Protein AF-A0A1F7JBA5-F1 (afdb_monomer_lite)

Radius of gyration: 12.47 Å; chains: 1; bounding box: 27×25×33 Å

Secondary structure (DSSP, 8-state):
-EETTEE----EEEEEEEEEETTEEEEEEEEE-SS-EEEEEEETTT--EEEEEEE-S---

Structure (mmCIF, N/CA/C/O backbone):
data_AF-A0A1F7JBA5-F1
#
_entry.id   AF-A0A1F7JBA5-F1
#
loop_
_atom_site.group_PDB
_atom_site.id
_atom_site.type_symbol
_atom_site.label_atom_id
_atom_site.label_alt_id
_atom_site.label_comp_id
_atom_site.label_asym_id
_atom_site.label_entity_id
_atom_site.label_seq_id
_atom_site.pdbx_PDB_ins_code
_atom_site.Cartn_x
_atom_site.Cartn_y
_atom_site.Cartn_z
_atom_site.occupancy
_atom_site.B_iso_or_equiv
_atom_site.auth_seq_id
_atom_site.auth_comp_id
_atom_site.auth_asym_id
_atom_site.auth_atom_id
_atom_site.pdbx_PDB_model_num
ATOM 1 N N . MET A 1 1 ? 0.734 -7.040 -8.769 1.00 77.38 1 MET A N 1
ATOM 2 C CA . MET A 1 1 ? -0.294 -6.000 -8.547 1.00 77.38 1 MET A CA 1
ATOM 3 C C . MET A 1 1 ? -0.683 -5.434 -9.897 1.00 77.38 1 MET A C 1
ATOM 5 O O . MET A 1 1 ? 0.217 -5.090 -10.647 1.00 77.38 1 MET A O 1
ATOM 9 N N . ARG A 1 2 ? -1.976 -5.330 -10.216 1.00 80.56 2 ARG A N 1
ATOM 10 C CA . ARG A 1 2 ? -2.416 -4.719 -11.476 1.00 80.56 2 ARG A CA 1
ATOM 11 C C . ARG A 1 2 ? -2.866 -3.283 -11.229 1.00 80.56 2 ARG A C 1
ATOM 13 O O . ARG A 1 2 ? -3.771 -3.057 -10.434 1.00 80.56 2 ARG A O 1
ATOM 20 N N . TRP A 1 3 ? -2.234 -2.323 -11.894 1.00 81.19 3 TRP A N 1
ATOM 21 C CA . TRP A 1 3 ? -2.553 -0.898 -11.802 1.00 81.19 3 TRP A CA 1
ATOM 22 C C . TRP A 1 3 ? -2.477 -0.261 -13.189 1.00 81.19 3 TRP A C 1
ATOM 24 O O . TRP A 1 3 ? -1.559 -0.551 -13.949 1.00 81.19 3 TRP A O 1
ATOM 34 N N . ARG A 1 4 ? -3.463 0.572 -13.554 1.00 82.62 4 ARG A N 1
ATOM 35 C CA . ARG A 1 4 ? -3.572 1.197 -14.894 1.00 82.62 4 ARG A CA 1
ATOM 36 C C . ARG A 1 4 ? -3.392 0.206 -16.057 1.00 82.62 4 ARG A C 1
ATOM 38 O O . ARG A 1 4 ? -2.645 0.461 -16.994 1.00 82.62 4 ARG A O 1
ATOM 45 N N . LEU A 1 5 ? -4.058 -0.950 -15.974 1.00 85.62 5 LEU A N 1
ATOM 46 C CA . LEU A 1 5 ? -3.935 -2.067 -16.927 1.00 85.62 5 LEU A CA 1
ATOM 47 C C . LEU A 1 5 ? -2.539 -2.712 -17.038 1.00 85.62 5 LEU A C 1
ATOM 49 O O . LEU A 1 5 ? -2.396 -3.658 -17.810 1.00 85.62 5 LEU A O 1
ATOM 53 N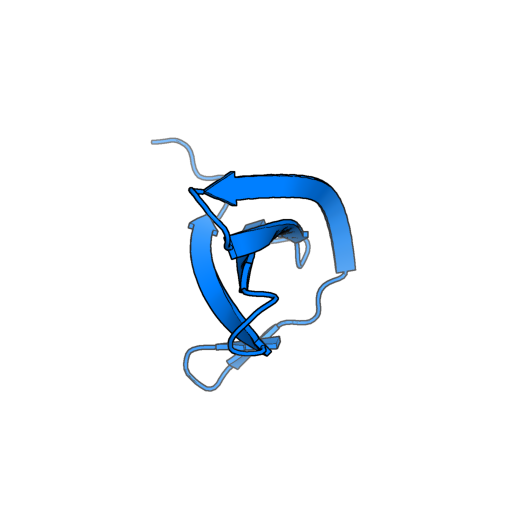 N . ARG A 1 6 ? -1.548 -2.280 -16.253 1.00 84.75 6 ARG A N 1
ATOM 54 C CA . ARG A 1 6 ? -0.202 -2.855 -16.214 1.00 84.75 6 ARG A CA 1
ATOM 55 C C . ARG A 1 6 ? -0.018 -3.716 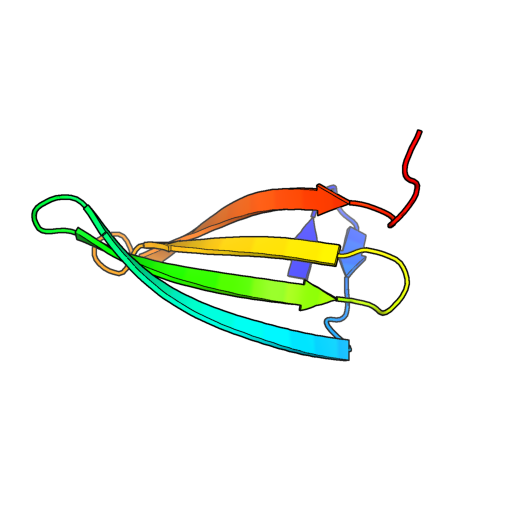-14.969 1.00 84.75 6 ARG A C 1
ATOM 57 O O . ARG A 1 6 ? -0.453 -3.361 -13.873 1.00 84.75 6 ARG A O 1
ATOM 64 N N . ASP A 1 7 ? 0.640 -4.850 -15.147 1.00 86.94 7 ASP A N 1
ATOM 65 C CA . ASP A 1 7 ? 1.024 -5.736 -14.058 1.00 86.94 7 ASP A CA 1
ATOM 66 C C . ASP A 1 7 ? 2.416 -5.356 -13.542 1.00 86.94 7 ASP A C 1
ATOM 68 O O . ASP A 1 7 ? 3.396 -5.337 -14.285 1.00 86.94 7 ASP A O 1
ATOM 72 N N . TYR A 1 8 ? 2.483 -5.034 -12.253 1.00 85.25 8 TYR A N 1
ATOM 73 C CA . TYR A 1 8 ? 3.702 -4.738 -11.512 1.00 85.25 8 TYR A CA 1
ATOM 74 C C . TYR A 1 8 ? 4.052 -5.925 -10.623 1.00 85.25 8 TYR A C 1
ATOM 76 O O . TYR A 1 8 ? 3.247 -6.359 -9.782 1.00 85.25 8 TYR A O 1
ATOM 84 N N . PHE A 1 9 ? 5.260 -6.447 -10.805 1.00 88.75 9 PHE A N 1
ATOM 85 C CA . PHE A 1 9 ? 5.801 -7.517 -9.981 1.00 88.75 9 PHE A CA 1
ATOM 86 C C . PHE A 1 9 ? 6.552 -6.912 -8.804 1.00 88.75 9 PHE A C 1
ATOM 88 O O . PHE A 1 9 ? 7.622 -6.334 -8.960 1.00 88.75 9 PHE A O 1
ATOM 95 N N . ILE A 1 10 ? 5.981 -7.057 -7.610 1.00 89.56 10 ILE A N 1
ATOM 96 C CA . ILE A 1 10 ? 6.631 -6.600 -6.387 1.00 89.56 10 ILE A CA 1
ATOM 97 C C . ILE A 1 10 ? 7.863 -7.466 -6.139 1.00 89.56 10 ILE A C 1
ATOM 99 O O . ILE A 1 10 ? 7.739 -8.667 -5.903 1.00 89.56 10 ILE A O 1
ATOM 103 N N . LYS A 1 11 ? 9.047 -6.852 -6.185 1.00 91.69 11 LYS A N 1
ATOM 104 C CA . LYS A 1 11 ? 10.319 -7.543 -5.948 1.00 91.69 11 LYS A CA 1
ATOM 105 C C . LYS A 1 11 ? 10.686 -7.573 -4.473 1.00 91.69 11 LYS A C 1
ATOM 107 O O . LYS A 1 11 ? 11.290 -8.537 -4.014 1.00 91.69 11 LYS A O 1
ATOM 112 N N . ARG A 1 12 ? 10.346 -6.517 -3.727 1.00 92.94 12 ARG A N 1
ATOM 113 C CA . ARG A 1 12 ? 10.719 -6.390 -2.314 1.00 92.94 12 ARG A CA 1
ATOM 114 C C . ARG A 1 12 ? 9.655 -5.658 -1.505 1.00 92.94 12 ARG A C 1
ATOM 116 O O . ARG A 1 12 ? 9.142 -4.626 -1.933 1.00 92.94 12 ARG A O 1
ATOM 123 N N . LEU A 1 13 ? 9.392 -6.168 -0.302 1.00 93.12 13 LEU A N 1
ATOM 124 C CA . LEU A 1 13 ? 8.700 -5.450 0.767 1.00 93.12 13 LEU A CA 1
ATOM 125 C C . LEU A 1 13 ? 9.754 -4.703 1.591 1.00 93.12 13 LEU A C 1
ATOM 127 O O . LEU A 1 13 ? 10.596 -5.334 2.224 1.00 93.12 13 LEU A O 1
ATOM 131 N N . ALA A 1 14 ? 9.745 -3.374 1.529 1.00 90.81 14 ALA A N 1
ATOM 132 C CA . ALA A 1 14 ? 10.724 -2.532 2.209 1.00 90.81 14 ALA A CA 1
ATOM 133 C C . ALA A 1 14 ? 10.328 -2.266 3.663 1.00 90.81 14 ALA A C 1
ATOM 135 O O . ALA A 1 14 ? 11.154 -2.382 4.564 1.00 90.81 14 ALA A O 1
ATOM 136 N N . TYR A 1 15 ? 9.061 -1.923 3.891 1.00 92.88 15 TYR A N 1
ATOM 137 C CA . TYR A 1 15 ? 8.568 -1.600 5.222 1.00 92.88 15 TYR A CA 1
ATOM 138 C C . TYR A 1 15 ? 7.118 -2.036 5.382 1.00 92.88 15 TYR A C 1
ATOM 140 O O . TYR A 1 15 ? 6.301 -1.904 4.470 1.00 92.88 15 TYR A O 1
ATOM 148 N N . HIS A 1 16 ? 6.799 -2.551 6.562 1.00 95.75 16 HIS A N 1
ATOM 149 C CA . HIS A 1 16 ? 5.444 -2.891 6.961 1.00 95.75 16 HIS A CA 1
ATOM 150 C C . HIS A 1 16 ? 5.205 -2.345 8.360 1.00 95.75 16 HIS A C 1
ATOM 152 O O . HIS A 1 16 ? 5.961 -2.626 9.288 1.00 95.75 16 HIS A O 1
ATOM 158 N N . HIS A 1 17 ? 4.142 -1.563 8.506 1.00 95.81 17 HIS A N 1
ATOM 159 C CA . HIS A 1 17 ? 3.663 -1.111 9.804 1.00 95.81 17 HIS A CA 1
ATOM 160 C C . HIS A 1 17 ? 2.140 -1.084 9.815 1.00 95.81 17 HIS A C 1
ATOM 162 O O . HIS A 1 17 ? 1.477 -1.223 8.786 1.00 95.81 17 HIS A O 1
ATOM 168 N N . LYS A 1 18 ? 1.573 -0.948 11.010 1.00 96.00 18 LYS A N 1
ATOM 169 C CA . LYS A 1 18 ? 0.130 -0.879 11.206 1.00 96.00 18 LYS A CA 1
ATOM 170 C C . LYS A 1 18 ? -0.217 0.471 11.801 1.00 96.00 18 LYS A C 1
ATOM 172 O O . LYS A 1 18 ? 0.439 0.900 12.747 1.00 96.00 18 LYS A O 1
ATOM 177 N N . ILE A 1 19 ? -1.250 1.097 11.263 1.00 95.50 19 ILE A N 1
ATOM 178 C CA . ILE A 1 19 ? -1.847 2.305 11.824 1.00 95.50 19 ILE A CA 1
ATOM 179 C C . ILE A 1 19 ? -3.257 1.968 12.287 1.00 95.50 19 ILE A C 1
ATOM 181 O O . ILE A 1 19 ? -3.932 1.118 11.706 1.00 95.50 19 ILE A O 1
ATOM 185 N N . ARG A 1 20 ? -3.694 2.603 13.367 1.00 94.25 20 ARG A N 1
ATOM 186 C CA . ARG A 1 20 ? -5.033 2.410 13.909 1.00 94.25 20 ARG A CA 1
ATOM 187 C C . ARG A 1 20 ? -5.709 3.766 13.954 1.00 94.25 20 ARG A C 1
ATOM 189 O O . ARG A 1 20 ? -5.250 4.640 14.682 1.00 94.25 20 ARG A O 1
ATOM 196 N N . GLU A 1 21 ? -6.768 3.926 13.172 1.00 92.06 21 GLU A N 1
ATOM 197 C CA . GLU A 1 21 ? -7.562 5.154 13.139 1.00 92.06 21 GLU A CA 1
ATOM 198 C C . GLU A 1 21 ? -8.953 4.827 13.683 1.00 92.06 21 GLU A C 1
ATOM 200 O O . GLU A 1 21 ? -9.739 4.101 13.075 1.00 92.06 21 GLU A O 1
ATOM 205 N N . GLY A 1 22 ? -9.228 5.286 14.906 1.00 91.94 22 GLY A N 1
ATOM 206 C CA . GLY A 1 22 ? -10.432 4.900 15.637 1.00 91.94 22 GLY A CA 1
ATOM 207 C C . GLY A 1 22 ? -10.493 3.389 15.901 1.00 91.94 22 GLY A C 1
ATOM 208 O O . GLY A 1 22 ? -9.647 2.824 16.606 1.00 91.94 22 GLY A O 1
ATOM 209 N N . ARG A 1 23 ? -11.527 2.730 15.364 1.00 90.88 23 ARG A N 1
ATOM 210 C CA . ARG A 1 23 ? -11.719 1.274 15.485 1.00 90.88 23 ARG A CA 1
ATOM 211 C C . ARG A 1 23 ? -10.995 0.490 14.391 1.00 90.88 23 ARG A C 1
ATOM 213 O O . ARG A 1 23 ? -10.646 -0.666 14.629 1.00 90.88 23 ARG A O 1
ATOM 220 N N . SER A 1 24 ? -10.741 1.118 13.252 1.00 92.25 24 SER A N 1
ATOM 221 C CA . SER A 1 24 ? -10.229 0.447 12.068 1.00 92.25 24 SER A CA 1
ATOM 222 C C . SER A 1 24 ? -8.709 0.300 12.157 1.00 92.25 24 SER A C 1
ATOM 224 O O . SER A 1 24 ? -7.979 1.213 12.562 1.00 92.25 24 SER A O 1
ATOM 226 N N . LEU A 1 25 ? -8.225 -0.895 11.825 1.00 95.69 25 LEU A N 1
ATOM 227 C CA . LEU A 1 25 ? -6.804 -1.211 11.746 1.00 95.69 25 LEU A CA 1
ATOM 228 C C . LEU A 1 25 ? -6.404 -1.258 10.273 1.00 95.69 25 LEU A C 1
ATOM 230 O O . LEU A 1 25 ? -6.994 -2.000 9.488 1.00 95.69 25 LEU A O 1
ATOM 234 N N . PHE A 1 26 ? -5.369 -0.511 9.916 1.00 96.81 26 PHE A N 1
ATOM 235 C CA . PHE A 1 26 ? -4.829 -0.490 8.568 1.00 96.81 26 PHE A CA 1
ATOM 236 C C . PHE A 1 26 ? -3.405 -1.020 8.562 1.00 96.81 26 PHE A C 1
ATOM 238 O O . PHE A 1 26 ? -2.583 -0.667 9.411 1.00 96.81 26 PHE A O 1
ATOM 245 N N . HIS A 1 27 ? -3.095 -1.853 7.579 1.00 96.94 27 HIS A N 1
ATOM 246 C CA . HIS A 1 27 ? -1.731 -2.278 7.304 1.00 96.94 27 HIS A CA 1
ATOM 247 C C . HIS A 1 27 ? -1.176 -1.416 6.177 1.00 96.94 27 HIS A C 1
ATOM 249 O O . HIS A 1 27 ? -1.766 -1.345 5.103 1.00 96.94 27 HIS A O 1
ATOM 255 N N . ILE A 1 28 ? -0.041 -0.772 6.424 1.00 96.69 28 ILE A N 1
ATOM 256 C CA . ILE A 1 28 ? 0.673 0.012 5.424 1.00 96.69 28 ILE A CA 1
ATOM 257 C C . ILE A 1 28 ? 1.875 -0.799 4.960 1.00 96.69 28 ILE A C 1
ATOM 259 O O . ILE A 1 28 ? 2.730 -1.187 5.763 1.00 96.69 28 ILE A O 1
ATOM 263 N N . PHE A 1 29 ? 1.933 -1.048 3.659 1.00 95.94 29 PHE A N 1
ATOM 264 C CA . PHE A 1 29 ? 3.008 -1.763 2.993 1.00 95.94 29 PHE A CA 1
ATOM 265 C C . PHE A 1 29 ? 3.740 -0.803 2.064 1.00 95.94 29 PHE A C 1
ATOM 267 O O . PHE A 1 29 ? 3.144 -0.244 1.148 1.00 95.94 29 PHE A O 1
ATOM 274 N N . HIS A 1 30 ? 5.038 -0.644 2.287 1.00 95.06 30 HIS A N 1
ATOM 275 C CA . HIS A 1 30 ? 5.936 -0.008 1.336 1.00 95.06 30 HIS A CA 1
ATOM 276 C C . HIS A 1 30 ? 6.615 -1.108 0.540 1.00 95.06 30 HIS A C 1
ATOM 278 O O . HIS A 1 30 ? 7.390 -1.903 1.083 1.00 95.06 30 HIS A O 1
ATOM 284 N N . VAL A 1 31 ? 6.300 -1.172 -0.743 1.00 94.56 31 VAL A N 1
ATOM 285 C CA . VAL A 1 31 ? 6.799 -2.193 -1.658 1.00 94.56 31 VAL A CA 1
ATOM 286 C C . VAL A 1 31 ? 7.476 -1.538 -2.846 1.00 94.56 31 VAL A C 1
ATOM 288 O O . VAL A 1 31 ? 7.212 -0.388 -3.167 1.00 94.56 31 VAL A O 1
ATOM 291 N N . THR A 1 32 ? 8.360 -2.270 -3.510 1.00 92.00 32 THR A N 1
ATOM 292 C CA . THR A 1 32 ? 9.020 -1.783 -4.720 1.00 92.00 32 THR A CA 1
ATOM 293 C C . THR A 1 32 ? 9.123 -2.885 -5.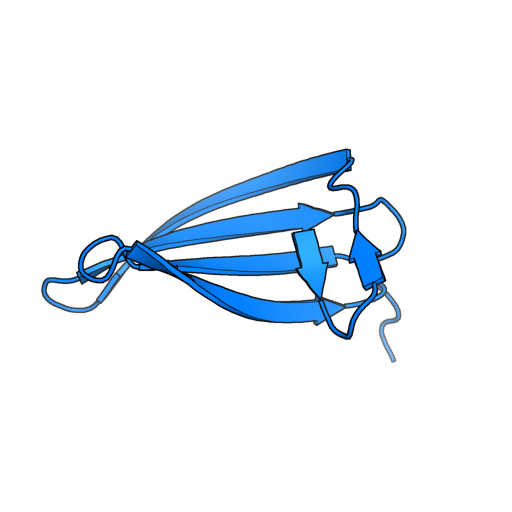765 1.00 92.00 32 THR A C 1
ATOM 295 O O . THR A 1 32 ? 9.338 -4.061 -5.445 1.00 92.00 32 THR A O 1
ATOM 298 N N . ASP A 1 33 ? 8.964 -2.498 -7.028 1.00 90.25 33 ASP A N 1
ATOM 299 C CA . ASP A 1 33 ? 9.291 -3.322 -8.200 1.00 90.25 33 ASP A CA 1
ATOM 300 C C . ASP A 1 33 ? 10.781 -3.173 -8.595 1.00 90.25 33 ASP A C 1
ATOM 302 O O . ASP A 1 33 ? 11.298 -3.895 -9.446 1.00 90.25 33 ASP A O 1
ATOM 306 N N . GLY A 1 34 ? 11.520 -2.291 -7.923 1.00 88.00 34 GLY A N 1
ATOM 307 C CA . GLY A 1 34 ? 12.912 -1.960 -8.213 1.00 88.00 34 GLY A CA 1
ATOM 308 C C . GLY A 1 34 ? 13.078 -0.747 -9.125 1.00 88.00 34 GLY A C 1
ATOM 309 O O . GLY A 1 34 ? 14.178 -0.211 -9.154 1.00 88.00 34 GLY A O 1
ATOM 310 N N . ASN A 1 35 ? 12.019 -0.306 -9.813 1.00 88.38 35 ASN A N 1
ATOM 311 C CA . ASN A 1 35 ? 11.986 0.994 -10.484 1.00 88.38 35 ASN A CA 1
ATOM 312 C C . ASN A 1 35 ? 11.061 1.969 -9.748 1.00 88.38 35 ASN A C 1
ATOM 314 O O . ASN A 1 35 ? 11.467 3.066 -9.398 1.00 88.38 35 ASN A O 1
ATOM 318 N N . LEU A 1 36 ? 9.844 1.517 -9.437 1.00 90.31 36 LEU A N 1
ATOM 319 C CA . LEU A 1 36 ? 8.871 2.294 -8.672 1.00 90.31 36 LEU A CA 1
ATOM 320 C C . LEU A 1 36 ? 8.789 1.815 -7.220 1.00 90.31 36 LEU A C 1
ATOM 322 O O . LEU A 1 36 ? 8.884 0.612 -6.931 1.00 90.31 36 LEU A O 1
ATOM 326 N N . ASP A 1 37 ? 8.565 2.755 -6.313 1.00 92.00 37 ASP A N 1
ATOM 327 C CA . ASP A 1 37 ? 8.084 2.522 -4.959 1.00 92.00 37 ASP A CA 1
ATOM 328 C C . ASP A 1 37 ? 6.567 2.734 -4.881 1.00 92.00 37 ASP A C 1
ATOM 330 O O . ASP A 1 37 ? 5.980 3.554 -5.583 1.00 92.00 37 ASP A O 1
ATOM 334 N N . PHE A 1 38 ? 5.913 1.923 -4.054 1.00 92.81 38 PHE A N 1
ATOM 335 C CA . PHE A 1 38 ? 4.471 1.953 -3.863 1.00 92.81 38 PHE A CA 1
ATOM 336 C C . PHE A 1 38 ? 4.158 1.915 -2.377 1.00 92.81 38 PHE A C 1
ATOM 338 O O . PHE A 1 38 ? 4.674 1.064 -1.639 1.00 92.81 38 PHE A O 1
ATOM 345 N N . ARG A 1 39 ? 3.229 2.772 -1.959 1.00 94.75 39 ARG A N 1
ATOM 346 C CA . ARG A 1 39 ? 2.609 2.714 -0.638 1.00 94.75 39 ARG A CA 1
ATOM 347 C C . ARG A 1 39 ? 1.195 2.175 -0.766 1.00 94.75 39 ARG A C 1
ATOM 349 O O . ARG A 1 39 ? 0.325 2.807 -1.358 1.00 94.75 39 ARG A O 1
ATOM 356 N N . ILE A 1 40 ? 0.959 1.008 -0.183 1.00 94.94 40 ILE A N 1
ATOM 357 C CA . ILE A 1 40 ? -0.329 0.320 -0.240 1.00 94.94 40 ILE A CA 1
ATOM 358 C C . ILE A 1 40 ? -0.922 0.263 1.165 1.00 94.94 40 ILE A C 1
ATOM 360 O O . ILE A 1 40 ? -0.278 -0.215 2.099 1.00 94.94 40 ILE A O 1
ATOM 364 N N . ARG A 1 41 ? -2.159 0.734 1.308 1.00 95.94 41 ARG A N 1
ATOM 365 C CA . ARG A 1 41 ? -2.961 0.652 2.528 1.00 95.94 41 ARG A CA 1
ATOM 366 C C . ARG A 1 41 ? -3.960 -0.490 2.394 1.00 95.94 41 ARG A C 1
ATOM 368 O O . ARG A 1 41 ? -4.719 -0.551 1.433 1.00 95.94 41 ARG A O 1
ATOM 375 N N . PHE A 1 42 ? -3.971 -1.386 3.369 1.00 96.62 42 PHE A N 1
ATOM 376 C CA . PHE A 1 42 ? -4.964 -2.445 3.491 1.00 96.62 42 PHE A CA 1
ATOM 377 C C . PHE A 1 42 ? -5.853 -2.172 4.697 1.00 96.62 42 PHE A C 1
ATOM 379 O O . PHE A 1 42 ? -5.354 -2.078 5.820 1.00 96.62 42 PHE A O 1
ATOM 386 N N . ASP A 1 43 ? -7.151 -2.046 4.455 1.00 95.25 43 ASP A N 1
ATOM 387 C CA . ASP A 1 43 ? -8.165 -1.870 5.488 1.00 95.25 43 ASP A CA 1
ATOM 388 C C . ASP A 1 43 ? -8.652 -3.241 5.976 1.00 95.25 43 ASP A C 1
ATOM 390 O O . ASP A 1 43 ? -9.120 -4.064 5.190 1.00 95.25 43 ASP A O 1
ATOM 394 N N . THR A 1 44 ? -8.522 -3.510 7.277 1.00 94.44 44 THR A N 1
ATOM 395 C CA . THR A 1 44 ? -8.856 -4.834 7.835 1.00 94.44 44 THR A CA 1
ATOM 396 C C . THR A 1 44 ? -10.345 -5.043 8.114 1.00 94.44 44 THR A C 1
ATOM 398 O O . THR A 1 44 ? -10.739 -6.178 8.366 1.00 94.44 44 THR A O 1
ATOM 401 N N . GLU A 1 45 ? -11.175 -3.996 8.065 1.00 93.38 45 GLU A N 1
ATOM 402 C CA . GLU A 1 45 ? -12.629 -4.117 8.247 1.00 93.38 45 GLU A CA 1
ATOM 403 C C . GLU A 1 45 ? -13.331 -4.472 6.934 1.00 93.38 45 GLU A C 1
ATOM 405 O O . GLU A 1 45 ? -14.125 -5.404 6.865 1.00 93.38 45 GLU A O 1
ATOM 410 N N . SER A 1 46 ? -13.017 -3.727 5.883 1.00 94.00 46 SER A N 1
ATOM 411 C CA . SER A 1 46 ? -13.603 -3.824 4.549 1.00 94.00 46 SER A CA 1
ATOM 412 C C . SER A 1 46 ? -12.803 -4.722 3.601 1.00 94.00 46 SER A C 1
ATOM 414 O O . SER A 1 46 ? -13.285 -5.038 2.516 1.00 94.00 46 SER A O 1
ATOM 416 N N . LEU A 1 47 ? -11.598 -5.147 4.009 1.00 94.44 47 LEU A N 1
ATOM 417 C CA . LEU A 1 47 ? -10.672 -5.993 3.241 1.00 94.44 47 LEU A CA 1
ATOM 418 C C . LEU A 1 47 ? -10.254 -5.380 1.895 1.00 94.44 47 LEU A C 1
ATOM 420 O O . LEU A 1 47 ? -9.860 -6.089 0.965 1.00 94.44 47 LEU A O 1
ATOM 424 N N . ASN A 1 48 ? -10.318 -4.053 1.797 1.00 93.50 48 ASN A N 1
ATOM 425 C CA . ASN A 1 48 ? -9.953 -3.320 0.596 1.00 93.50 48 ASN A CA 1
ATOM 426 C C . ASN A 1 48 ? -8.469 -2.957 0.584 1.00 93.50 48 ASN A C 1
ATOM 428 O O . ASN A 1 48 ? -7.869 -2.620 1.607 1.00 93.50 48 A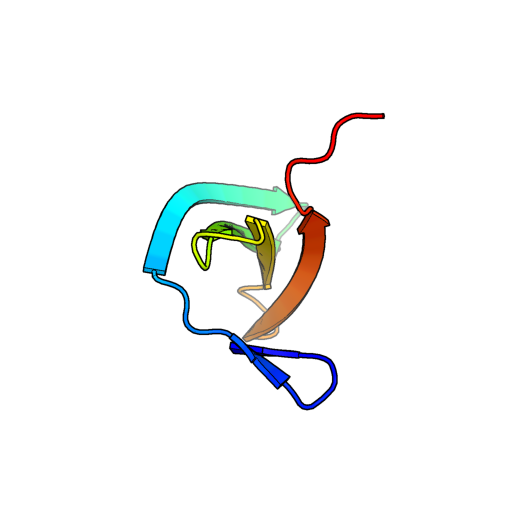SN A O 1
ATOM 432 N N . TRP A 1 49 ? -7.900 -2.975 -0.619 1.00 93.06 49 TRP A N 1
ATOM 433 C CA . TRP A 1 49 ? -6.540 -2.530 -0.895 1.00 93.06 49 TRP A CA 1
ATOM 434 C C . TRP A 1 49 ? -6.589 -1.195 -1.627 1.00 93.06 49 TRP A C 1
ATOM 436 O O . TRP A 1 49 ? -7.213 -1.081 -2.681 1.00 93.06 49 TRP A O 1
ATOM 446 N N . ILE A 1 50 ? -5.911 -0.198 -1.076 1.00 92.94 50 ILE A N 1
ATOM 447 C CA . ILE A 1 50 ? -5.853 1.162 -1.600 1.00 92.94 50 ILE A CA 1
ATOM 448 C C . ILE A 1 50 ? -4.392 1.468 -1.914 1.00 92.94 50 ILE A C 1
ATOM 450 O O . ILE A 1 50 ? -3.513 1.306 -1.067 1.00 92.94 50 ILE A O 1
ATOM 454 N N . LEU A 1 51 ? -4.123 1.883 -3.148 1.00 92.69 51 LEU A N 1
ATOM 455 C CA . LEU A 1 51 ? -2.820 2.414 -3.527 1.00 92.69 51 LEU A CA 1
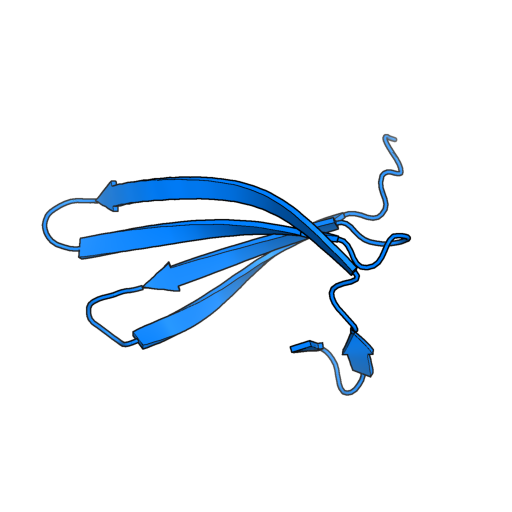ATOM 456 C C . LEU A 1 51 ? -2.799 3.903 -3.177 1.00 92.69 51 LEU A C 1
ATOM 458 O O . LEU A 1 51 ? -3.505 4.683 -3.808 1.00 92.69 51 LEU A O 1
ATOM 462 N N . GLU A 1 52 ? -2.017 4.264 -2.166 1.00 92.56 52 GLU A N 1
ATOM 463 C CA . GLU A 1 52 ? -1.950 5.630 -1.635 1.00 92.56 52 GLU A CA 1
ATOM 464 C C . GLU A 1 52 ? -0.949 6.483 -2.411 1.00 92.56 52 GLU A C 1
ATOM 466 O O . GLU A 1 52 ? -1.209 7.648 -2.689 1.00 92.56 52 GLU A O 1
ATOM 471 N N . GLU A 1 53 ? 0.197 5.897 -2.763 1.00 91.69 53 GLU A N 1
ATOM 472 C CA . GLU A 1 53 ? 1.311 6.624 -3.367 1.00 91.69 53 GLU A CA 1
ATOM 473 C C . GLU A 1 53 ? 2.097 5.722 -4.318 1.00 91.69 53 GLU A C 1
ATOM 475 O O . GLU A 1 53 ? 2.235 4.515 -4.081 1.00 91.69 53 GLU A O 1
ATOM 480 N N . VAL A 1 54 ? 2.603 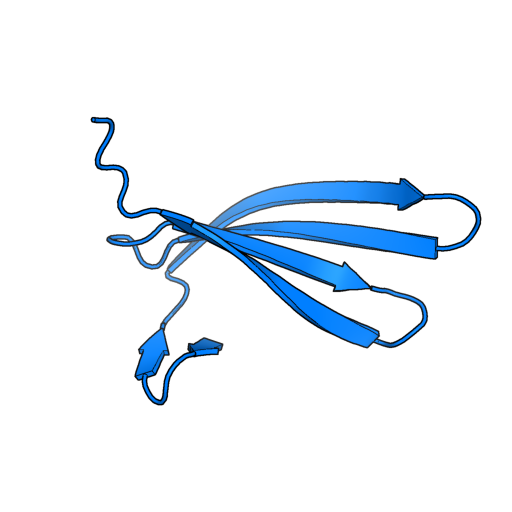6.330 -5.389 1.00 91.25 54 VAL A N 1
ATOM 481 C CA . VAL A 1 54 ? 3.559 5.738 -6.325 1.00 91.25 54 VAL A CA 1
ATOM 482 C C . VAL A 1 54 ? 4.640 6.776 -6.575 1.00 91.25 54 VAL A C 1
ATOM 484 O O . VAL A 1 54 ? 4.313 7.864 -7.054 1.00 91.25 54 VAL A O 1
ATOM 487 N N . SER A 1 55 ? 5.896 6.433 -6.316 1.00 88.62 55 SER A N 1
ATOM 488 C CA . SER A 1 55 ? 7.034 7.302 -6.625 1.00 88.62 55 SER A CA 1
ATOM 489 C C . SER A 1 55 ? 8.076 6.543 -7.444 1.00 88.62 55 SER A C 1
ATOM 491 O O . SER A 1 55 ? 8.148 5.316 -7.422 1.00 88.62 55 SER A O 1
ATOM 493 N N . ASP A 1 56 ? 8.847 7.281 -8.238 1.00 84.75 56 ASP A N 1
ATOM 494 C CA . ASP A 1 56 ? 9.926 6.751 -9.090 1.00 84.75 56 ASP A CA 1
ATOM 495 C C . ASP A 1 56 ? 11.309 7.105 -8.517 1.00 84.75 56 ASP A C 1
ATOM 497 O O . ASP A 1 56 ? 12.309 7.106 -9.222 1.00 84.75 56 ASP A O 1
ATOM 501 N N . GLY A 1 57 ? 11.378 7.504 -7.240 1.00 71.50 57 GLY A N 1
ATOM 502 C CA . GLY A 1 57 ? 12.613 7.991 -6.611 1.00 71.50 57 GLY A CA 1
ATOM 503 C C . GLY A 1 57 ? 13.205 9.270 -7.224 1.00 71.50 57 GLY A C 1
ATOM 504 O O . GLY A 1 57 ? 14.264 9.716 -6.787 1.00 71.50 57 GLY A O 1
ATOM 505 N N . SER A 1 58 ? 12.540 9.872 -8.213 1.00 64.56 58 SER A N 1
ATOM 506 C CA . SER A 1 58 ? 12.912 11.164 -8.786 1.00 64.56 58 SER A CA 1
ATOM 507 C C . SER A 1 58 ? 12.495 12.275 -7.822 1.00 64.56 58 SER A C 1
ATOM 509 O O . SER A 1 58 ? 11.358 12.740 -7.849 1.00 64.56 58 SER A O 1
ATOM 511 N N . THR A 1 59 ? 13.405 12.651 -6.927 1.00 56.22 59 THR A N 1
ATOM 512 C CA . THR A 1 59 ? 13.329 13.913 -6.186 1.00 56.22 59 THR A CA 1
ATOM 513 C C . THR A 1 59 ? 13.527 15.047 -7.195 1.00 56.22 59 THR A C 1
ATOM 515 O O . THR A 1 59 ? 14.574 15.085 -7.840 1.00 56.22 59 THR A O 1
ATOM 518 N N . ASP A 1 60 ? 12.522 15.907 -7.374 1.00 51.78 60 ASP A N 1
ATOM 519 C CA . ASP A 1 60 ? 12.714 17.253 -7.943 1.00 51.78 60 ASP A CA 1
ATOM 520 C C . ASP A 1 60 ? 13.629 18.079 -7.025 1.00 51.78 60 ASP A C 1
ATOM 522 O O . ASP A 1 60 ? 13.342 18.118 -5.803 1.00 51.78 60 ASP A O 1
#

pLDDT: mean 89.55, std 8.95, range [51.78, 96.94]

Organism: NCBI:txid1802069

Sequence (60 aa):
MRWRLRDYFIKRLAYHHKIREGRSLFHIFHVTDGNLDFRIRFDTESLNWILEEVSDGSTD

Foldseek 3Di:
DADPNDDQDFPDFPDWDWDDDPPWIWIWTFTDSVQKIWTWIAIPPVRDIDTDDIDRPDDD